Protein AF-A0A6H1N8R2-F1 (afdb_monomer_lite)

pLDDT: mean 80.17, std 13.64, range [44.88, 93.5]

Secondary structure (DSSP, 8-state):
--HHHHHHHHHHHHHHHHHHHHHHHHHHHHHHHHHHHHHHHH--HHHHHHHHHHHHHHHHHHHHHHHHHHHHHHHHHHH-HHHHHHHHHHHHHHHHHHHHHHHTTS-TT----

Structure (mmCIF, N/CA/C/O backbone):
data_AF-A0A6H1N8R2-F1
#
_entry.id   AF-A0A6H1N8R2-F1
#
loop_
_atom_site.group_PDB
_atom_site.id
_atom_site.type_symbol
_atom_site.label_atom_id
_atom_site.label_alt_id
_atom_site.label_comp_id
_atom_site.label_asym_id
_atom_site.label_entity_id
_atom_site.label_seq_id
_atom_site.pdbx_PDB_ins_code
_atom_site.Cartn_x
_atom_site.Cartn_y
_atom_site.Cartn_z
_atom_site.occupancy
_atom_site.B_iso_or_equiv
_atom_site.auth_seq_id
_atom_site.auth_comp_id
_atom_site.auth_asym_id
_atom_site.auth_atom_id
_atom_site.pdbx_PDB_model_num
ATOM 1 N N . MET A 1 1 ? 27.708 -12.591 -14.867 1.00 59.44 1 MET A N 1
ATOM 2 C CA . MET A 1 1 ? 26.277 -12.226 -14.795 1.00 59.44 1 MET A CA 1
ATOM 3 C C . MET A 1 1 ? 25.973 -11.312 -15.962 1.00 59.44 1 MET A C 1
ATOM 5 O O . MET A 1 1 ? 26.679 -10.322 -16.121 1.00 59.44 1 MET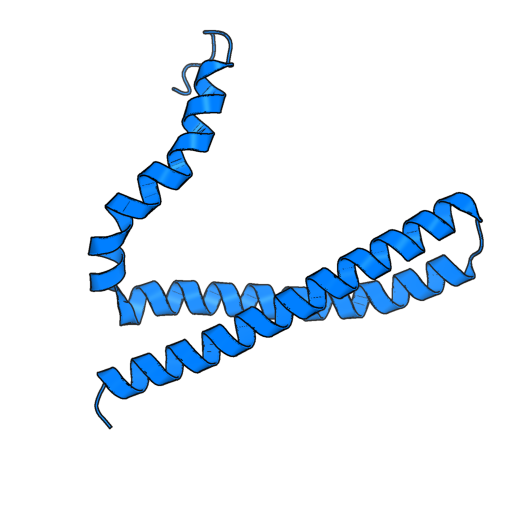 A O 1
ATOM 9 N N . SER A 1 2 ? 25.010 -11.665 -16.811 1.00 81.25 2 SER A N 1
ATOM 10 C CA . SER A 1 2 ? 24.611 -10.803 -17.928 1.00 81.25 2 SER A CA 1
ATOM 11 C C . SER A 1 2 ? 23.682 -9.679 -17.437 1.00 81.25 2 SER A C 1
ATOM 13 O O . SER A 1 2 ? 23.046 -9.812 -16.390 1.00 81.25 2 SER A O 1
ATOM 15 N N . LEU A 1 3 ? 23.566 -8.577 -18.191 1.00 81.50 3 LEU A N 1
ATOM 16 C CA . LEU A 1 3 ? 22.622 -7.483 -17.880 1.00 81.50 3 LEU A CA 1
ATOM 17 C C . LEU A 1 3 ? 21.169 -7.975 -17.754 1.00 81.50 3 LEU A C 1
ATOM 19 O O . LEU A 1 3 ? 20.372 -7.413 -17.007 1.00 81.50 3 LEU A O 1
ATOM 23 N N . LEU A 1 4 ? 20.845 -9.054 -18.466 1.00 84.75 4 LEU A N 1
ATOM 24 C CA . LEU A 1 4 ? 19.528 -9.678 -18.486 1.00 84.75 4 LEU A CA 1
ATOM 25 C C . LEU A 1 4 ? 19.241 -10.461 -17.192 1.00 84.75 4 LEU A C 1
ATOM 27 O O . LEU A 1 4 ? 18.107 -10.491 -16.719 1.00 84.75 4 LEU A O 1
A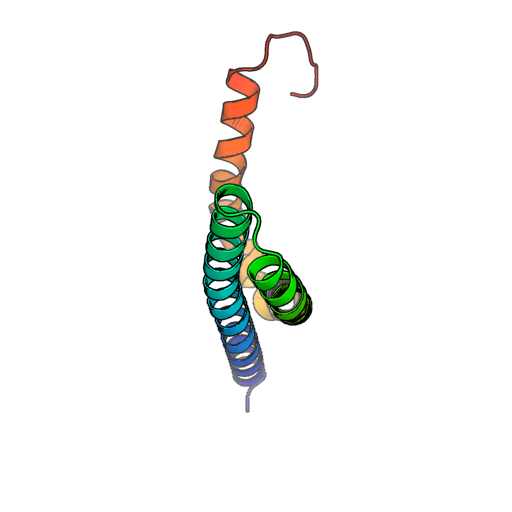TOM 31 N N . ASP A 1 5 ? 20.267 -11.052 -16.577 1.00 86.56 5 ASP A N 1
ATOM 32 C CA . ASP A 1 5 ? 20.124 -11.731 -15.285 1.00 86.56 5 ASP A CA 1
ATOM 33 C C . ASP A 1 5 ? 19.941 -10.719 -14.150 1.00 86.56 5 ASP A C 1
ATOM 35 O O . ASP A 1 5 ? 19.123 -10.925 -13.252 1.00 86.56 5 ASP A O 1
ATOM 39 N N . LEU A 1 6 ? 20.660 -9.593 -14.212 1.00 86.38 6 LEU A N 1
ATOM 40 C CA . LEU A 1 6 ? 20.571 -8.538 -13.203 1.00 86.38 6 LEU A CA 1
ATOM 41 C C . LEU A 1 6 ? 19.191 -7.863 -13.206 1.00 86.38 6 LEU A C 1
ATOM 43 O O . LEU A 1 6 ? 18.599 -7.669 -12.143 1.00 86.38 6 LEU A O 1
ATOM 47 N N . SER A 1 7 ? 18.641 -7.568 -14.389 1.00 86.12 7 SER A N 1
ATOM 48 C CA . SER A 1 7 ? 17.310 -6.961 -14.518 1.00 86.12 7 SER A CA 1
ATOM 49 C C . SER A 1 7 ? 16.187 -7.884 -14.025 1.00 86.12 7 SER A C 1
ATOM 51 O O . SER A 1 7 ? 15.214 -7.408 -13.432 1.00 86.12 7 SER A O 1
ATOM 53 N N . ARG A 1 8 ? 16.333 -9.206 -14.195 1.00 86.81 8 ARG A N 1
ATOM 54 C CA . ARG A 1 8 ? 15.407 -10.217 -13.655 1.00 86.81 8 ARG A CA 1
ATOM 55 C C . ARG A 1 8 ? 15.445 -10.291 -12.134 1.00 86.81 8 ARG A C 1
ATOM 57 O O . ARG A 1 8 ? 14.388 -10.272 -11.506 1.00 86.81 8 ARG A O 1
ATOM 64 N N . TRP A 1 9 ? 16.638 -10.340 -11.546 1.00 89.19 9 TRP A N 1
ATOM 65 C CA . TRP A 1 9 ? 16.799 -10.363 -10.090 1.00 89.19 9 TRP A CA 1
ATOM 66 C C . TRP A 1 9 ? 16.279 -9.086 -9.432 1.00 89.19 9 TRP A C 1
ATOM 68 O O . TRP A 1 9 ? 15.542 -9.157 -8.448 1.00 89.19 9 TRP A O 1
ATOM 78 N N . GLN A 1 10 ? 16.589 -7.926 -10.012 1.00 88.62 10 GLN A N 1
ATOM 79 C CA . GLN A 1 10 ? 16.086 -6.638 -9.540 1.00 88.62 10 GLN A CA 1
ATOM 80 C C . GLN A 1 10 ? 14.548 -6.591 -9.544 1.00 88.62 10 GLN A C 1
ATOM 82 O O . GLN A 1 10 ? 13.932 -6.175 -8.557 1.00 88.62 10 GLN A O 1
ATOM 87 N N . PHE A 1 11 ? 13.926 -7.061 -10.630 1.00 86.69 11 PHE A N 1
ATOM 88 C CA . PHE A 1 11 ? 12.471 -7.118 -10.746 1.00 86.69 11 PHE A CA 1
ATOM 89 C C . PHE A 1 11 ? 11.854 -8.084 -9.725 1.00 86.69 11 PHE A C 1
ATOM 91 O O . PHE A 1 11 ? 10.902 -7.720 -9.033 1.00 86.69 11 PHE A O 1
ATOM 98 N N . ALA A 1 12 ? 12.424 -9.284 -9.576 1.00 88.31 12 ALA A N 1
ATOM 99 C CA . ALA A 1 12 ? 11.924 -10.306 -8.659 1.00 88.31 12 ALA A CA 1
ATOM 100 C C . ALA A 1 12 ? 11.918 -9.826 -7.200 1.00 88.31 12 ALA A C 1
ATOM 102 O O . ALA A 1 12 ? 10.905 -9.954 -6.513 1.00 88.31 12 ALA A O 1
ATOM 103 N N . ILE A 1 13 ? 13.013 -9.214 -6.741 1.00 89.56 13 ILE A N 1
ATOM 104 C CA . ILE A 1 13 ? 13.119 -8.691 -5.372 1.00 89.56 13 ILE A CA 1
ATOM 105 C C . ILE A 1 13 ? 12.066 -7.603 -5.134 1.00 89.56 13 ILE A C 1
ATOM 107 O O . ILE A 1 13 ? 11.334 -7.645 -4.145 1.00 89.56 13 ILE A O 1
ATOM 111 N N . THR A 1 14 ? 11.941 -6.658 -6.067 1.00 90.75 14 THR A N 1
ATOM 112 C CA . THR A 1 14 ? 11.014 -5.528 -5.925 1.00 90.75 14 THR A CA 1
ATOM 113 C C . THR A 1 14 ? 9.555 -5.996 -5.897 1.00 90.75 14 THR A C 1
ATOM 115 O O . THR A 1 14 ? 8.781 -5.547 -5.051 1.00 90.75 14 THR A O 1
ATOM 118 N N . VAL A 1 15 ? 9.183 -6.944 -6.766 1.00 91.44 15 VAL A N 1
ATOM 119 C CA . VAL A 1 15 ? 7.837 -7.539 -6.799 1.00 91.44 15 VAL A CA 1
ATOM 120 C C . VAL A 1 15 ? 7.523 -8.307 -5.515 1.00 91.44 15 VAL A C 1
ATOM 122 O O . VAL A 1 15 ? 6.431 -8.136 -4.974 1.00 91.44 15 VAL A O 1
ATOM 125 N N . MET A 1 16 ? 8.456 -9.106 -4.985 1.00 91.00 16 MET A N 1
ATOM 126 C CA . MET A 1 16 ? 8.226 -9.852 -3.739 1.00 91.00 16 MET A CA 1
ATOM 127 C C . MET A 1 16 ? 7.959 -8.922 -2.550 1.00 91.00 16 MET A C 1
ATOM 129 O O . MET A 1 16 ? 6.998 -9.133 -1.801 1.00 91.00 16 MET A O 1
ATOM 133 N N . PHE A 1 17 ? 8.753 -7.856 -2.405 1.00 89.25 17 PHE A N 1
ATOM 134 C CA . PHE A 1 17 ? 8.504 -6.844 -1.377 1.00 89.25 17 PHE A CA 1
ATOM 135 C C . PHE A 1 17 ? 7.161 -6.140 -1.602 1.00 89.25 17 PHE A C 1
ATOM 137 O O . PHE A 1 17 ? 6.355 -6.046 -0.675 1.00 89.25 17 PHE A O 1
ATOM 144 N N . HIS A 1 18 ? 6.874 -5.704 -2.831 1.00 91.50 18 HIS A N 1
ATOM 145 C CA . HIS A 1 18 ? 5.632 -4.999 -3.131 1.00 91.50 18 HIS A CA 1
ATOM 146 C C . HIS A 1 18 ? 4.382 -5.862 -2.984 1.00 91.50 18 HIS A C 1
ATOM 148 O O . HIS A 1 18 ? 3.340 -5.293 -2.722 1.00 91.50 18 HIS A O 1
ATOM 154 N N . MET A 1 19 ? 4.431 -7.189 -3.125 1.00 91.56 19 MET A N 1
ATOM 155 C CA . MET A 1 19 ? 3.232 -8.021 -2.946 1.00 91.56 19 MET A CA 1
ATOM 156 C C . MET A 1 19 ? 2.968 -8.369 -1.475 1.00 91.56 19 MET A C 1
ATOM 158 O O . MET A 1 19 ? 1.817 -8.499 -1.055 1.00 91.56 19 MET A O 1
ATOM 162 N N . THR A 1 20 ? 4.026 -8.446 -0.665 1.00 91.62 20 THR A N 1
ATOM 163 C CA . THR A 1 20 ? 3.935 -8.796 0.760 1.00 91.62 20 THR A CA 1
ATOM 164 C C . THR A 1 20 ? 3.316 -7.666 1.596 1.00 91.62 20 THR A C 1
ATOM 166 O O . THR A 1 20 ? 2.409 -7.909 2.394 1.00 91.62 20 THR A O 1
ATOM 169 N N . PHE A 1 21 ? 3.747 -6.412 1.402 1.00 89.06 21 PHE A N 1
ATOM 170 C CA . PHE A 1 21 ? 3.251 -5.278 2.202 1.00 89.06 21 PHE A CA 1
ATOM 171 C C . PHE A 1 21 ? 1.745 -4.974 2.004 1.00 89.06 21 PHE A C 1
ATOM 173 O O . PHE A 1 21 ? 1.035 -4.782 2.997 1.00 89.06 21 PHE A O 1
ATOM 180 N N . PRO A 1 22 ? 1.191 -4.966 0.777 1.00 92.12 22 PRO A N 1
ATOM 181 C CA . PRO A 1 22 ? -0.239 -4.815 0.532 1.00 92.12 22 PRO A CA 1
ATOM 182 C C . PRO A 1 22 ? -1.066 -5.974 1.083 1.00 92.12 22 PRO A C 1
ATOM 184 O O . PRO A 1 22 ? -2.115 -5.724 1.666 1.00 92.12 22 PRO A O 1
ATOM 187 N N . ALA A 1 23 ? -0.592 -7.221 0.985 1.00 92.81 23 ALA A N 1
ATOM 188 C CA . ALA A 1 23 ? -1.308 -8.366 1.554 1.00 92.81 23 ALA A CA 1
ATOM 189 C C . ALA A 1 23 ? -1.516 -8.204 3.073 1.00 92.81 23 ALA A C 1
ATOM 191 O O . ALA A 1 23 ? -2.623 -8.391 3.583 1.00 92.81 23 ALA A O 1
ATOM 192 N N . ILE A 1 24 ? -0.474 -7.764 3.786 1.00 91.94 24 ILE A N 1
ATOM 193 C CA . ILE A 1 24 ? -0.535 -7.513 5.232 1.00 91.94 24 ILE A CA 1
ATOM 194 C C . ILE A 1 24 ? -1.428 -6.305 5.552 1.00 91.94 24 ILE A C 1
ATOM 196 O O . ILE A 1 24 ? -2.254 -6.365 6.465 1.00 91.94 24 ILE A O 1
ATOM 200 N N . THR A 1 25 ? -1.298 -5.204 4.807 1.00 92.81 25 THR A N 1
ATOM 201 C CA . THR A 1 25 ? -2.084 -3.986 5.077 1.00 92.81 25 THR A CA 1
ATOM 202 C C . THR A 1 25 ? -3.570 -4.173 4.767 1.00 92.81 25 THR A C 1
ATOM 204 O O . THR A 1 25 ? -4.395 -3.673 5.528 1.00 92.81 25 THR A O 1
ATOM 207 N N . VAL A 1 26 ? -3.945 -4.949 3.745 1.00 93.50 26 VAL A N 1
ATOM 208 C CA . VAL A 1 26 ? -5.352 -5.299 3.469 1.00 93.50 26 VAL A CA 1
ATOM 209 C C . VAL A 1 26 ? -5.953 -6.111 4.620 1.00 93.50 26 VAL A C 1
ATOM 211 O O . VAL A 1 26 ? -7.037 -5.772 5.098 1.00 93.50 26 VAL A O 1
ATOM 214 N N . GLY A 1 27 ? -5.236 -7.119 5.130 1.00 92.44 27 GLY A N 1
ATOM 215 C CA . GLY A 1 27 ? -5.687 -7.891 6.294 1.00 92.44 27 GLY A CA 1
ATOM 216 C C . GLY A 1 27 ? -5.876 -7.017 7.538 1.00 92.44 27 GLY A C 1
ATOM 217 O O . GLY A 1 27 ? -6.909 -7.083 8.209 1.00 92.44 27 GLY A O 1
ATOM 218 N N . LEU A 1 28 ? -4.918 -6.124 7.803 1.00 91.00 28 LEU A N 1
ATOM 219 C CA . LEU A 1 28 ? -4.998 -5.195 8.927 1.00 91.00 28 LEU A CA 1
ATOM 220 C C . LEU A 1 28 ? -6.132 -4.167 8.743 1.00 91.00 28 LEU A C 1
ATOM 222 O O . LEU A 1 28 ? -6.819 -3.838 9.705 1.00 91.00 28 LEU A O 1
ATOM 226 N N . SER A 1 29 ? -6.391 -3.706 7.516 1.00 92.06 29 SER A N 1
ATOM 227 C CA . SER A 1 29 ? -7.481 -2.771 7.199 1.00 92.06 29 SER A CA 1
ATOM 228 C C . SER A 1 29 ? -8.854 -3.338 7.571 1.00 92.06 29 SER A C 1
ATOM 230 O O . SER A 1 29 ? -9.649 -2.655 8.224 1.00 92.06 29 SER A O 1
ATOM 232 N N . ILE A 1 30 ? -9.106 -4.606 7.233 1.00 93.06 30 ILE A N 1
ATOM 233 C CA . ILE A 1 30 ? -10.353 -5.295 7.586 1.00 93.06 30 ILE A CA 1
ATOM 234 C C . ILE A 1 30 ? -10.480 -5.404 9.112 1.00 93.06 30 ILE A C 1
ATOM 236 O O . ILE A 1 30 ? -11.532 -5.079 9.665 1.00 93.06 30 ILE A O 1
ATOM 240 N N . PHE A 1 31 ? -9.400 -5.768 9.811 1.00 90.25 31 PHE A N 1
ATOM 241 C CA . PHE A 1 31 ? -9.383 -5.817 11.276 1.00 90.25 31 PHE A CA 1
ATOM 242 C C . PHE A 1 31 ? -9.717 -4.456 11.914 1.00 90.25 31 PHE A C 1
ATOM 244 O O . PHE A 1 31 ? -10.577 -4.378 12.795 1.00 90.25 31 PHE A O 1
ATOM 251 N N . LEU A 1 32 ? -9.107 -3.363 11.440 1.00 90.19 32 LEU A N 1
ATOM 252 C CA . LEU A 1 32 ? -9.415 -2.013 11.926 1.00 90.19 32 LEU A CA 1
ATOM 253 C C . LEU A 1 32 ? -10.872 -1.618 11.662 1.00 90.19 32 LEU A C 1
ATOM 255 O O . LEU A 1 32 ? -11.486 -0.980 12.520 1.00 90.19 32 LEU A O 1
ATOM 259 N N . SER A 1 33 ? -11.417 -1.988 10.500 1.00 90.88 33 SER A N 1
ATOM 260 C CA . SER A 1 33 ? -12.812 -1.719 10.141 1.00 90.88 33 SER A CA 1
ATOM 261 C C . SER A 1 33 ? -13.780 -2.396 11.118 1.00 90.88 33 SER A C 1
ATOM 263 O O . SER A 1 33 ? -14.699 -1.749 11.622 1.00 90.88 33 SER A O 1
ATOM 265 N N . VAL A 1 34 ? -13.520 -3.657 11.483 1.00 90.25 34 VAL A N 1
ATOM 266 C CA . VAL A 1 34 ? -14.333 -4.403 12.458 1.00 90.25 34 VAL A CA 1
ATOM 267 C C . VAL A 1 34 ? -14.252 -3.782 13.856 1.00 90.25 34 VAL A C 1
ATOM 269 O O . VAL A 1 34 ? -15.287 -3.573 14.490 1.00 90.25 34 VAL A O 1
ATOM 272 N N . VAL A 1 35 ? -13.052 -3.434 14.335 1.00 88.25 35 VAL A N 1
ATOM 273 C CA . VAL A 1 35 ? -12.870 -2.810 15.662 1.00 88.25 35 VAL A CA 1
ATOM 274 C C . VAL A 1 35 ? -13.573 -1.453 15.739 1.00 88.25 35 VAL A C 1
ATOM 276 O O . VAL A 1 35 ? -14.216 -1.142 16.744 1.00 88.25 35 VAL A O 1
ATOM 279 N N . TYR A 1 36 ? -13.496 -0.655 14.673 1.00 87.62 36 TYR A N 1
ATOM 280 C CA . TYR A 1 36 ? -14.185 0.631 14.604 1.00 87.62 36 TYR A CA 1
ATOM 281 C C . TYR A 1 36 ? -15.712 0.469 14.503 1.00 87.62 36 TYR A C 1
ATOM 283 O O . TYR A 1 36 ? -16.455 1.188 15.172 1.00 87.62 36 TYR A O 1
ATOM 291 N N . GLY A 1 37 ? -16.194 -0.521 13.745 1.00 87.81 37 GLY A N 1
ATOM 292 C CA . GLY A 1 37 ? -17.616 -0.868 13.687 1.00 87.81 37 GLY A CA 1
ATOM 293 C C . GLY A 1 37 ? -18.172 -1.328 15.040 1.00 87.81 37 GLY A C 1
ATOM 294 O O . GLY A 1 37 ? -19.277 -0.940 15.425 1.00 87.81 37 GLY A O 1
ATOM 295 N N . LEU A 1 38 ? -17.389 -2.091 15.810 1.00 84.50 38 LEU A N 1
ATOM 296 C CA . LEU A 1 38 ? -17.770 -2.514 17.159 1.00 84.50 38 LEU A CA 1
ATOM 297 C C . LEU A 1 38 ? -17.762 -1.345 18.154 1.00 84.50 38 LEU A C 1
ATOM 299 O O . LEU A 1 38 ? -18.657 -1.266 19.000 1.00 84.50 38 LEU A O 1
ATOM 303 N N . TYR A 1 39 ? -16.812 -0.410 18.024 1.00 85.62 39 TYR A N 1
ATOM 304 C CA . TYR A 1 39 ? -16.812 0.839 18.792 1.00 85.62 39 TYR A CA 1
ATOM 305 C C . TYR A 1 39 ? -18.097 1.638 18.565 1.00 85.62 39 TYR A C 1
ATOM 307 O O . TYR A 1 39 ? -18.710 2.076 19.537 1.00 85.62 39 TYR A O 1
ATOM 315 N N . TRP A 1 40 ? -18.545 1.763 17.313 1.00 80.25 40 TRP A N 1
ATOM 316 C CA . TRP A 1 40 ? -19.775 2.490 16.989 1.00 80.25 40 TRP A CA 1
ATOM 317 C C . TRP A 1 40 ? -21.019 1.874 17.647 1.00 80.25 40 TRP A C 1
ATOM 319 O O . TRP A 1 40 ? -21.923 2.601 18.047 1.00 80.25 40 TRP A O 1
ATOM 329 N N . ARG A 1 41 ? -21.044 0.546 17.834 1.00 83.00 41 ARG A N 1
ATOM 330 C CA . ARG A 1 41 ? -22.154 -0.141 18.518 1.00 83.00 41 ARG A CA 1
ATOM 331 C C . ARG A 1 41 ? -22.068 -0.152 20.044 1.00 83.00 41 ARG A C 1
ATOM 333 O O . ARG A 1 41 ? -23.106 -0.177 20.691 1.00 83.00 41 ARG A O 1
ATOM 340 N N . THR A 1 42 ? -20.870 -0.188 20.630 1.00 82.38 42 THR A N 1
ATOM 341 C CA . THR A 1 42 ? -20.697 -0.363 22.090 1.00 82.38 42 THR A CA 1
ATOM 342 C C . THR A 1 42 ? -20.283 0.901 22.840 1.00 82.38 42 THR A C 1
ATOM 344 O O . THR A 1 42 ? -20.374 0.922 24.064 1.00 82.38 42 THR A O 1
ATOM 347 N N . GLY A 1 43 ? -19.779 1.933 22.157 1.00 79.31 43 GLY A N 1
ATOM 348 C CA . GLY A 1 43 ? -19.349 3.196 22.771 1.00 79.31 43 GLY A CA 1
ATOM 349 C C . GLY A 1 43 ? -18.135 3.095 23.709 1.00 79.31 43 GLY A C 1
ATOM 350 O O . GLY A 1 43 ? -17.763 4.077 24.348 1.00 79.31 43 GLY A O 1
ATOM 351 N N . ARG A 1 44 ? -17.482 1.929 23.818 1.00 83.88 44 ARG A N 1
ATOM 352 C CA . ARG A 1 44 ? -16.380 1.712 24.773 1.00 83.88 44 ARG A CA 1
ATOM 353 C C . ARG A 1 44 ? -15.068 2.329 24.287 1.00 83.88 44 ARG A C 1
ATOM 355 O O . ARG A 1 44 ? -14.536 1.935 23.252 1.00 83.88 44 ARG A O 1
ATOM 362 N N . ALA A 1 45 ? -14.474 3.213 25.092 1.00 83.31 45 ALA A N 1
ATOM 363 C CA . ALA A 1 45 ? -13.219 3.908 24.773 1.00 83.31 45 ALA A CA 1
ATOM 364 C C . ALA A 1 45 ? -12.018 2.976 24.492 1.00 83.31 45 ALA A C 1
ATOM 366 O O . ALA A 1 45 ? -11.095 3.363 23.777 1.00 83.31 45 ALA A O 1
ATOM 367 N N . VAL A 1 46 ? -12.048 1.737 24.997 1.00 83.56 46 VAL A N 1
ATOM 368 C CA . VAL A 1 46 ? -11.001 0.721 24.783 1.00 83.56 46 VAL A CA 1
ATOM 369 C C . VAL A 1 46 ? -10.808 0.406 23.293 1.00 83.56 46 VAL A C 1
ATOM 371 O O . VAL A 1 46 ? -9.675 0.358 22.812 1.00 83.56 46 VAL A O 1
ATOM 374 N N . TYR A 1 47 ? -11.896 0.275 22.526 1.00 82.31 47 TYR A N 1
ATOM 375 C CA . TYR A 1 47 ? -11.815 -0.007 21.086 1.00 82.31 47 TYR A CA 1
ATOM 376 C C . TYR A 1 47 ? -11.224 1.170 20.298 1.00 82.31 47 TYR A C 1
ATOM 378 O O . TYR A 1 47 ? -10.491 0.967 19.329 1.00 82.31 47 TYR A O 1
ATOM 386 N N . LEU A 1 48 ? -11.470 2.405 20.746 1.00 83.19 48 LEU A N 1
ATOM 387 C CA . LEU A 1 48 ? -10.920 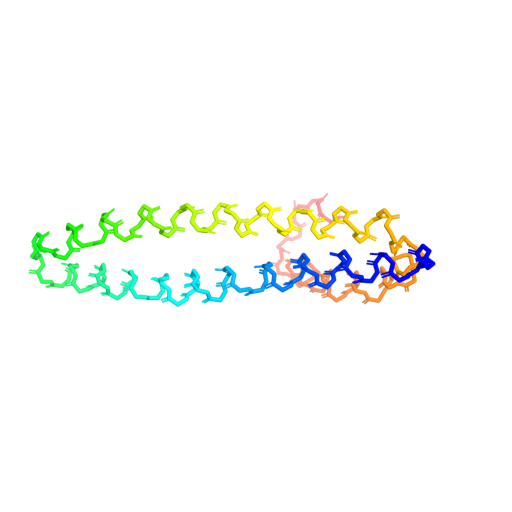3.608 20.123 1.00 83.19 48 LEU A CA 1
ATOM 388 C C . LEU A 1 48 ? -9.407 3.733 20.356 1.00 83.19 48 LEU A C 1
ATOM 390 O O . LEU A 1 48 ? -8.676 4.143 19.452 1.00 83.19 48 LEU A O 1
ATOM 394 N N . GLN A 1 49 ? -8.926 3.372 21.548 1.00 86.81 49 GLN A N 1
ATOM 395 C CA . GLN A 1 49 ? -7.492 3.357 21.854 1.00 86.81 49 GLN A CA 1
ATOM 396 C C . GLN A 1 49 ? -6.759 2.301 21.020 1.00 86.81 49 GLN A C 1
ATOM 398 O O . GLN A 1 49 ? -5.747 2.616 20.389 1.00 86.81 49 GLN A O 1
ATOM 403 N N . MET A 1 50 ? -7.328 1.094 20.930 1.00 86.44 50 MET A N 1
ATOM 404 C CA . MET A 1 50 ? -6.812 0.014 20.086 1.00 86.44 50 MET A CA 1
ATOM 405 C C . MET A 1 50 ? -6.735 0.459 18.616 1.00 86.44 50 MET A C 1
ATOM 407 O O . MET A 1 50 ? -5.676 0.393 17.994 1.00 86.44 50 MET A O 1
ATOM 411 N N . PHE A 1 51 ? -7.818 1.023 18.075 1.00 89.25 51 PHE A N 1
ATOM 412 C CA . PHE A 1 51 ? -7.848 1.533 16.702 1.00 89.25 51 PHE A CA 1
ATOM 413 C C . PHE A 1 51 ? -6.784 2.614 16.441 1.00 89.25 51 PHE A C 1
ATOM 415 O O . PHE A 1 51 ? -6.091 2.572 15.423 1.00 89.25 51 PHE A O 1
ATOM 422 N N . ARG A 1 52 ? -6.609 3.579 17.356 1.00 86.44 52 ARG A N 1
ATOM 423 C CA . ARG A 1 52 ? -5.610 4.656 17.210 1.00 86.44 52 ARG A CA 1
ATOM 424 C C . ARG A 1 52 ? -4.175 4.128 17.171 1.00 86.44 52 ARG A C 1
ATOM 426 O O . ARG A 1 52 ? -3.366 4.689 16.432 1.00 86.44 52 ARG A O 1
ATOM 433 N N . PHE A 1 53 ? -3.876 3.080 17.937 1.00 88.75 53 PHE A N 1
ATOM 434 C CA . PHE A 1 53 ? -2.572 2.420 17.935 1.00 88.75 53 PHE A CA 1
ATOM 435 C C . PHE A 1 53 ? -2.316 1.705 16.602 1.00 88.75 53 PHE A C 1
ATOM 437 O O . PHE A 1 53 ? -1.370 2.045 15.887 1.00 88.75 53 PHE A O 1
ATOM 444 N N . TRP A 1 54 ? -3.213 0.797 16.207 1.00 89.12 54 TRP A N 1
ATOM 445 C CA . TRP A 1 54 ? -3.035 -0.006 14.993 1.00 89.12 54 TRP A CA 1
ATOM 446 C C . TRP A 1 54 ? -3.079 0.821 13.704 1.00 89.12 54 TRP A C 1
ATOM 448 O O . TRP A 1 54 ? -2.366 0.511 12.749 1.00 89.12 54 TRP A O 1
ATOM 458 N N . ARG A 1 55 ? -3.841 1.923 13.676 1.00 91.50 55 ARG A N 1
ATOM 459 C CA . ARG A 1 55 ? -3.911 2.816 12.508 1.00 91.50 55 ARG A CA 1
ATOM 460 C C . ARG A 1 55 ? -2.565 3.454 12.170 1.00 91.50 55 ARG A C 1
ATOM 462 O O . ARG A 1 55 ? -2.289 3.669 10.994 1.00 91.50 55 ARG A O 1
ATOM 469 N N . ARG A 1 56 ? -1.723 3.759 13.165 1.00 89.50 56 ARG A N 1
ATOM 470 C CA . ARG A 1 56 ? -0.385 4.325 12.909 1.00 89.50 56 ARG A CA 1
ATOM 471 C C . ARG A 1 56 ? 0.519 3.312 12.209 1.00 89.50 56 ARG A C 1
ATOM 473 O O . ARG A 1 56 ? 1.155 3.658 11.220 1.00 89.50 56 ARG A O 1
ATOM 480 N N . ILE A 1 57 ? 0.516 2.064 12.677 1.00 89.94 57 ILE A N 1
ATOM 481 C CA . ILE A 1 57 ? 1.296 0.967 12.081 1.00 89.94 57 ILE A CA 1
ATOM 482 C C . ILE A 1 57 ? 0.810 0.684 10.653 1.00 89.94 57 ILE A C 1
ATOM 484 O O . ILE A 1 57 ? 1.620 0.567 9.735 1.00 89.94 57 ILE A O 1
ATOM 488 N N . PHE A 1 58 ? -0.511 0.665 10.449 1.00 91.69 58 PHE A N 1
ATOM 489 C CA . PHE A 1 58 ? -1.119 0.540 9.124 1.00 91.69 58 PHE A CA 1
ATOM 490 C C . PHE A 1 58 ? -0.667 1.657 8.169 1.00 91.69 58 PHE A C 1
ATOM 492 O O . PHE A 1 58 ? -0.271 1.368 7.044 1.00 91.69 58 PHE A O 1
ATOM 499 N N . ALA A 1 59 ? -0.676 2.917 8.618 1.00 91.25 59 ALA A N 1
ATOM 500 C CA . ALA A 1 59 ? -0.295 4.055 7.782 1.00 91.25 59 ALA A CA 1
ATOM 501 C C . ALA A 1 59 ? 1.174 3.991 7.329 1.00 91.25 59 ALA A C 1
ATOM 503 O O . ALA A 1 59 ? 1.464 4.244 6.160 1.00 91.25 59 ALA A O 1
ATOM 504 N N . VAL A 1 60 ? 2.092 3.606 8.223 1.00 92.06 60 VAL A N 1
ATOM 505 C CA . VAL A 1 60 ? 3.519 3.455 7.885 1.00 92.06 60 VAL A CA 1
ATOM 506 C C . VAL A 1 60 ? 3.733 2.297 6.908 1.00 92.06 60 VAL A C 1
ATOM 508 O O . VAL A 1 60 ? 4.398 2.472 5.888 1.00 92.06 60 VAL A O 1
ATOM 511 N N . GLY A 1 61 ? 3.130 1.131 7.168 1.00 90.44 61 GLY A N 1
ATOM 512 C CA . GLY A 1 61 ? 3.234 -0.024 6.269 1.00 90.44 61 GLY A CA 1
ATOM 513 C C . GLY A 1 61 ? 2.645 0.248 4.882 1.00 90.44 61 GLY A C 1
ATOM 514 O O . GLY A 1 61 ? 3.222 -0.153 3.870 1.00 90.44 61 GLY A O 1
ATOM 515 N N . PHE A 1 62 ? 1.536 0.988 4.820 1.00 91.25 62 PHE A N 1
ATOM 516 C CA . PHE A 1 62 ? 0.917 1.395 3.561 1.00 91.25 62 PHE A CA 1
ATOM 517 C C . PHE A 1 62 ? 1.810 2.354 2.766 1.00 91.25 62 PHE A C 1
ATOM 519 O O . PHE A 1 62 ? 1.992 2.158 1.566 1.00 91.25 62 PHE A O 1
ATOM 526 N N . ALA A 1 63 ? 2.428 3.340 3.427 1.00 92.19 63 ALA A N 1
ATOM 527 C CA . ALA A 1 63 ? 3.349 4.269 2.774 1.00 92.19 63 ALA A CA 1
ATOM 528 C C . ALA A 1 63 ? 4.529 3.536 2.110 1.00 92.19 63 ALA A C 1
ATOM 530 O O . ALA A 1 63 ? 4.840 3.797 0.949 1.00 92.19 63 ALA A O 1
ATOM 531 N N . ILE A 1 64 ? 5.129 2.563 2.803 1.00 92.31 64 ILE A N 1
ATOM 532 C CA . ILE A 1 64 ? 6.219 1.738 2.256 1.00 92.31 64 ILE A CA 1
ATOM 533 C C . ILE A 1 64 ? 5.737 0.928 1.042 1.00 92.31 64 ILE A C 1
ATOM 535 O O . ILE A 1 64 ? 6.420 0.881 0.017 1.00 92.31 64 ILE A O 1
ATOM 539 N N . GLY A 1 65 ? 4.539 0.338 1.121 1.00 91.62 65 GLY A N 1
ATOM 540 C CA . GLY A 1 65 ? 3.939 -0.407 0.011 1.00 9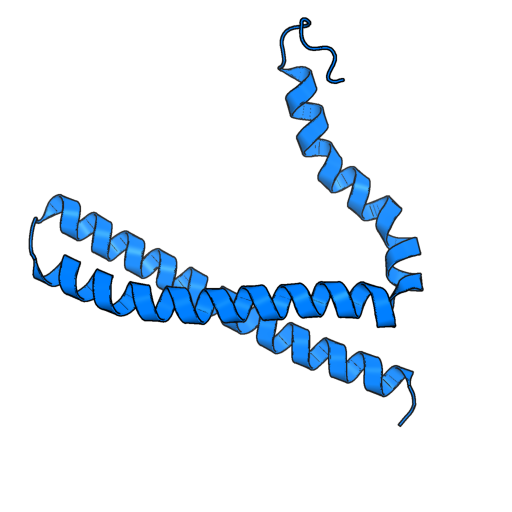1.62 65 GLY A CA 1
ATOM 541 C C . GLY A 1 65 ? 3.729 0.447 -1.245 1.00 91.62 65 GLY A C 1
ATOM 542 O O . GLY A 1 65 ? 4.067 0.009 -2.348 1.00 91.62 65 GLY A O 1
ATOM 543 N N . VAL A 1 66 ? 3.236 1.681 -1.086 1.00 92.19 66 VAL A N 1
ATOM 544 C CA . VAL A 1 66 ? 3.036 2.632 -2.196 1.00 92.19 66 VAL A CA 1
ATOM 545 C C . VAL A 1 66 ? 4.370 3.030 -2.831 1.00 92.19 66 VAL A C 1
ATOM 547 O O . VAL A 1 66 ? 4.486 3.013 -4.057 1.00 92.19 66 VAL A O 1
ATOM 550 N N . VAL A 1 67 ? 5.396 3.319 -2.021 1.00 92.94 67 VAL A N 1
ATOM 551 C CA . VAL A 1 67 ? 6.742 3.642 -2.526 1.00 92.94 67 VAL A CA 1
ATOM 552 C C . VAL A 1 67 ? 7.320 2.468 -3.324 1.00 92.94 67 VAL A C 1
ATOM 554 O O . VAL A 1 67 ? 7.815 2.669 -4.431 1.00 92.94 67 VAL A O 1
ATOM 557 N N . ALA A 1 68 ? 7.183 1.232 -2.835 1.00 91.75 68 ALA A N 1
ATOM 558 C CA . ALA A 1 68 ? 7.624 0.045 -3.571 1.00 91.75 68 ALA A CA 1
ATOM 559 C C . ALA A 1 68 ? 6.884 -0.137 -4.915 1.00 91.75 68 ALA A C 1
ATOM 561 O O . ALA A 1 68 ? 7.489 -0.554 -5.903 1.00 91.75 68 ALA A O 1
ATOM 562 N N . GLY A 1 69 ? 5.599 0.226 -4.991 1.00 90.12 69 GLY A N 1
ATOM 563 C CA . GLY A 1 69 ? 4.818 0.161 -6.234 1.00 90.12 69 GLY A CA 1
ATOM 564 C C . GLY A 1 69 ? 5.249 1.204 -7.263 1.00 90.12 69 GLY A C 1
ATOM 565 O O . GLY A 1 69 ? 5.360 0.906 -8.458 1.00 90.12 69 GLY A O 1
ATOM 566 N N . ALA A 1 70 ? 5.577 2.410 -6.793 1.00 90.88 70 ALA A N 1
ATOM 567 C CA . ALA A 1 70 ? 6.170 3.442 -7.637 1.00 90.88 70 ALA A CA 1
ATOM 568 C C . ALA A 1 70 ? 7.492 2.945 -8.247 1.00 90.88 70 ALA A C 1
ATOM 570 O O . ALA A 1 70 ? 7.694 3.057 -9.456 1.00 90.88 70 ALA A O 1
ATOM 571 N N . VAL A 1 71 ? 8.346 2.298 -7.445 1.00 91.25 71 VAL A N 1
ATOM 572 C CA . VAL A 1 71 ? 9.613 1.716 -7.916 1.00 91.25 71 VAL A CA 1
ATOM 573 C C . VAL A 1 71 ? 9.394 0.662 -9.012 1.00 91.25 71 VAL A C 1
ATOM 575 O O . VAL A 1 71 ? 10.119 0.681 -10.006 1.00 91.25 71 VAL A O 1
ATOM 578 N N . ILE A 1 72 ? 8.386 -0.215 -8.901 1.00 90.88 72 ILE A N 1
ATOM 579 C CA . ILE A 1 72 ? 8.082 -1.206 -9.958 1.00 90.88 72 ILE A CA 1
ATOM 580 C C . ILE A 1 72 ? 7.692 -0.520 -11.267 1.00 90.88 72 ILE A C 1
ATOM 582 O O . ILE A 1 72 ? 8.138 -0.939 -12.336 1.00 90.88 72 ILE A O 1
ATOM 586 N N . THR A 1 73 ? 6.905 0.553 -11.192 1.00 87.44 73 THR A N 1
ATOM 587 C CA . THR A 1 73 ? 6.500 1.320 -12.380 1.00 87.44 73 THR A CA 1
ATOM 588 C C . THR A 1 73 ? 7.719 1.900 -13.099 1.00 87.44 73 THR A C 1
ATOM 590 O O . THR A 1 73 ? 7.837 1.774 -14.319 1.00 87.44 73 THR A O 1
ATOM 593 N N . PHE A 1 74 ? 8.678 2.452 -12.349 1.00 87.69 74 PHE A N 1
ATOM 594 C CA . PHE A 1 74 ? 9.930 2.951 -12.922 1.00 87.69 74 PHE A CA 1
ATOM 595 C C . PHE A 1 74 ? 10.796 1.829 -13.515 1.00 87.69 74 PHE A C 1
ATOM 597 O O . PHE A 1 74 ? 11.325 1.980 -14.617 1.00 87.69 74 PHE A O 1
ATOM 604 N N . GLN A 1 75 ? 10.905 0.677 -12.845 1.00 86.19 75 GLN A N 1
ATOM 605 C CA . GLN A 1 75 ? 11.664 -0.472 -13.359 1.00 86.19 75 GLN A CA 1
ATOM 606 C C . GLN A 1 75 ? 11.057 -1.058 -14.640 1.00 86.19 75 GLN A C 1
ATOM 608 O O . GLN A 1 75 ? 11.793 -1.487 -15.531 1.00 86.19 75 GLN A O 1
ATOM 613 N N . MET A 1 76 ? 9.729 -1.047 -14.763 1.00 81.94 76 MET A N 1
ATOM 614 C CA . MET A 1 76 ? 9.036 -1.489 -15.973 1.00 81.94 76 MET A CA 1
ATOM 615 C C . MET A 1 76 ? 9.316 -0.559 -17.164 1.00 81.94 76 MET A C 1
ATOM 617 O O . MET A 1 76 ? 9.447 -1.037 -18.289 1.00 81.94 76 MET A O 1
ATOM 621 N N . GLY A 1 77 ? 9.481 0.745 -16.914 1.00 78.94 77 GLY A N 1
ATOM 622 C CA . GLY A 1 77 ? 9.846 1.728 -17.937 1.00 78.94 77 GLY A CA 1
ATOM 623 C C . GLY A 1 77 ? 11.310 1.653 -18.384 1.00 78.94 77 GLY A C 1
ATOM 624 O O . GLY A 1 77 ? 11.581 1.711 -19.581 1.00 78.94 77 GLY A O 1
ATOM 625 N N . LEU A 1 78 ? 12.249 1.496 -17.446 1.00 80.38 78 LEU A N 1
ATOM 626 C CA . LEU A 1 78 ? 13.691 1.567 -17.730 1.00 80.38 78 LEU A CA 1
ATOM 627 C C . LEU A 1 78 ? 14.289 0.236 -18.217 1.00 80.38 78 LEU A C 1
ATOM 629 O O . LEU A 1 78 ? 15.082 0.231 -19.154 1.00 80.38 78 LEU A O 1
ATOM 633 N N . ASN A 1 79 ? 13.894 -0.896 -17.622 1.00 80.62 79 ASN A N 1
ATOM 634 C CA . ASN A 1 79 ? 14.479 -2.209 -17.933 1.00 80.62 79 ASN A CA 1
ATOM 635 C C . ASN A 1 79 ? 13.640 -3.031 -18.927 1.00 80.62 79 ASN A C 1
ATOM 637 O O . ASN A 1 79 ? 14.170 -3.917 -19.595 1.00 80.62 79 ASN A O 1
ATOM 641 N N . TRP A 1 80 ? 12.335 -2.750 -19.041 1.00 80.88 80 TRP A N 1
ATOM 642 C CA . TRP A 1 80 ? 11.379 -3.548 -19.824 1.00 80.88 80 TRP A CA 1
ATOM 643 C C . TRP A 1 80 ? 10.594 -2.711 -20.852 1.00 80.88 80 TRP A C 1
ATOM 645 O O . TRP A 1 80 ? 9.481 -3.069 -21.238 1.00 80.88 80 TRP A O 1
ATOM 655 N N . GLY A 1 81 ? 11.177 -1.619 -21.362 1.00 73.38 81 GLY A N 1
ATOM 656 C CA . GLY A 1 81 ? 10.502 -0.701 -22.293 1.00 73.38 81 GLY A CA 1
ATOM 657 C C . GLY A 1 81 ? 9.947 -1.366 -23.565 1.00 73.38 81 GLY A C 1
ATOM 658 O O . GLY A 1 81 ? 8.822 -1.080 -23.972 1.00 73.38 81 GLY A O 1
ATOM 659 N N . VAL A 1 82 ? 10.671 -2.332 -24.154 1.00 75.31 82 VAL A N 1
ATOM 660 C CA . VAL A 1 82 ? 10.201 -3.098 -25.333 1.00 75.31 82 VAL A CA 1
ATOM 661 C C . VAL A 1 82 ? 8.994 -3.983 -24.995 1.00 75.31 82 VAL A C 1
ATOM 663 O O . VAL A 1 82 ? 8.096 -4.153 -25.820 1.00 75.31 82 VAL A O 1
ATOM 666 N N . TYR A 1 83 ? 8.940 -4.526 -23.777 1.00 74.38 83 TYR A N 1
ATOM 667 C CA . TYR A 1 83 ? 7.789 -5.286 -23.291 1.00 74.38 83 TYR A CA 1
ATOM 668 C C . TYR A 1 83 ? 6.575 -4.368 -23.083 1.00 74.38 83 TYR A C 1
ATOM 670 O O . TYR A 1 83 ? 5.475 -4.705 -23.524 1.00 74.38 83 TYR A O 1
ATOM 678 N N . GLY 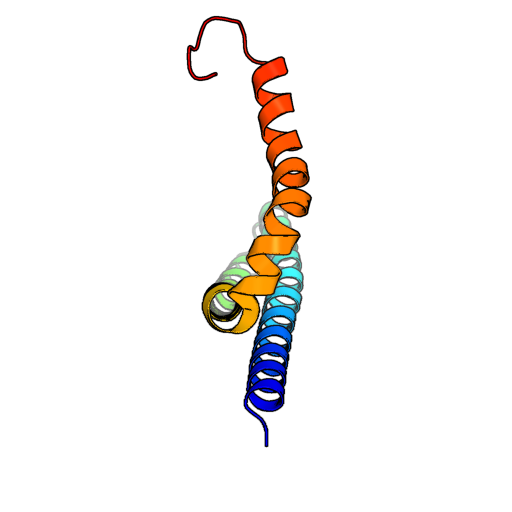A 1 84 ? 6.775 -3.177 -22.510 1.00 72.38 84 GLY A N 1
ATOM 679 C CA . GLY A 1 84 ? 5.726 -2.164 -22.347 1.00 72.38 84 GLY A CA 1
ATOM 680 C C . GLY A 1 84 ? 5.139 -1.679 -23.678 1.00 72.38 84 GLY A C 1
ATOM 681 O O . GLY A 1 84 ? 3.920 -1.632 -23.834 1.00 72.38 84 GLY A O 1
ATOM 682 N N . ALA A 1 85 ? 5.984 -1.409 -24.678 1.00 73.50 85 ALA A N 1
ATOM 683 C CA . ALA A 1 85 ? 5.538 -0.977 -26.007 1.00 73.50 85 ALA A CA 1
ATOM 684 C C . ALA A 1 85 ? 4.679 -2.039 -26.721 1.00 73.50 85 ALA A C 1
ATOM 686 O O . ALA A 1 85 ? 3.703 -1.703 -27.389 1.00 73.50 85 ALA A O 1
ATOM 687 N N . LYS A 1 86 ? 5.005 -3.327 -26.547 1.00 75.88 86 LYS A N 1
ATOM 688 C CA . LYS A 1 86 ? 4.249 -4.440 -27.146 1.00 75.88 86 LYS A CA 1
ATOM 689 C C . LYS A 1 86 ? 2.961 -4.787 -26.388 1.00 75.88 86 LYS A C 1
ATOM 691 O O . LYS A 1 86 ? 2.011 -5.257 -27.004 1.00 75.88 86 LYS A O 1
ATOM 696 N N . THR A 1 87 ? 2.906 -4.564 -25.074 1.00 74.31 87 THR A N 1
ATOM 697 C CA . THR A 1 87 ? 1.744 -4.916 -24.225 1.00 74.31 87 THR A CA 1
ATOM 698 C C . THR A 1 87 ? 0.762 -3.762 -23.997 1.00 74.31 87 THR A C 1
ATOM 700 O O . THR A 1 87 ? -0.420 -4.005 -23.733 1.00 74.31 87 THR A O 1
ATOM 703 N N . GLY A 1 88 ? 1.196 -2.510 -24.169 1.00 66.19 88 GLY A N 1
ATOM 704 C CA . GLY A 1 88 ? 0.363 -1.308 -24.046 1.00 66.19 88 GLY A CA 1
ATOM 705 C C . GLY A 1 88 ? -0.930 -1.322 -24.882 1.00 66.19 88 GLY A C 1
ATOM 706 O O . GLY A 1 88 ? -1.992 -1.019 -24.329 1.00 66.19 88 GLY A O 1
ATOM 707 N N . PRO A 1 89 ? -0.904 -1.736 -26.167 1.00 74.00 89 PRO A N 1
ATOM 708 C CA . PRO A 1 89 ? -2.105 -1.826 -27.003 1.00 74.00 89 PRO A CA 1
ATOM 709 C C . PRO A 1 89 ? -3.138 -2.862 -26.532 1.00 74.00 89 PRO A C 1
ATOM 711 O O . PRO A 1 89 ? -4.304 -2.752 -26.894 1.00 74.00 89 PRO A O 1
ATOM 714 N N . ILE A 1 90 ? -2.737 -3.850 -25.724 1.00 73.00 90 ILE A N 1
ATOM 715 C CA . ILE A 1 90 ? -3.615 -4.929 -25.233 1.00 73.00 90 ILE A CA 1
ATOM 716 C C . ILE A 1 90 ? -4.258 -4.534 -23.897 1.00 73.00 90 ILE A C 1
ATOM 718 O O . ILE A 1 90 ? -5.454 -4.738 -23.688 1.00 73.00 90 ILE A O 1
ATOM 722 N N . ILE A 1 91 ? -3.482 -3.928 -22.995 1.00 69.44 91 ILE A N 1
ATOM 723 C CA . ILE A 1 91 ? -3.944 -3.552 -21.649 1.00 69.44 91 ILE A CA 1
ATOM 724 C C . ILE A 1 91 ? -4.750 -2.239 -21.679 1.00 69.44 91 ILE A C 1
ATOM 726 O O . ILE A 1 91 ? -5.734 -2.089 -20.949 1.00 69.44 91 ILE A O 1
ATOM 730 N N . GLY A 1 92 ? -4.396 -1.300 -22.564 1.00 65.00 92 GLY A N 1
ATOM 731 C CA . GLY A 1 92 ? -5.056 0.006 -22.684 1.00 65.00 92 GLY A CA 1
ATOM 732 C C . GLY A 1 92 ? -6.573 -0.053 -22.955 1.00 65.00 92 GLY A C 1
ATOM 733 O O . GLY A 1 92 ? -7.335 0.622 -22.255 1.00 65.00 92 GLY A O 1
ATOM 734 N N . PRO A 1 93 ? -7.058 -0.861 -23.916 1.00 72.69 93 PRO A N 1
ATOM 735 C CA . PRO A 1 93 ? -8.489 -0.999 -24.201 1.00 72.69 93 PRO A CA 1
ATOM 736 C C . PRO A 1 93 ? -9.297 -1.624 -23.055 1.00 72.69 93 PRO A C 1
ATOM 738 O O . PRO A 1 93 ? -10.459 -1.264 -22.856 1.00 72.69 93 PRO A O 1
ATOM 741 N N . ILE A 1 94 ? -8.691 -2.521 -22.268 1.00 66.56 94 ILE A N 1
ATOM 742 C CA . ILE A 1 94 ? -9.345 -3.182 -21.124 1.00 66.56 94 ILE A CA 1
ATOM 743 C C . ILE A 1 94 ? -9.666 -2.155 -20.029 1.00 66.56 94 ILE A C 1
ATOM 745 O O . ILE A 1 94 ? -10.760 -2.170 -19.463 1.00 66.56 94 ILE A O 1
ATOM 749 N N . ILE A 1 95 ? -8.756 -1.207 -19.794 1.00 64.25 95 ILE A N 1
ATOM 750 C CA . ILE A 1 95 ? -8.936 -0.127 -18.815 1.00 64.25 95 ILE A CA 1
ATOM 751 C C . ILE A 1 95 ? -9.898 0.951 -19.350 1.00 64.25 95 ILE A C 1
ATOM 753 O O . ILE A 1 95 ? -10.795 1.394 -18.629 1.00 64.25 95 ILE A O 1
ATOM 757 N N . LYS A 1 96 ? 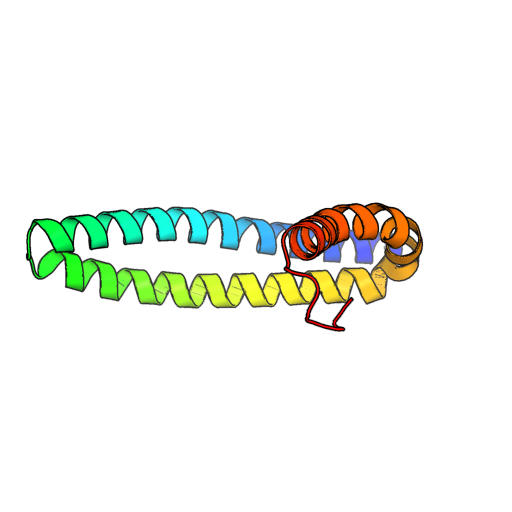-9.811 1.317 -20.639 1.00 59.09 96 LYS A N 1
ATOM 758 C CA . LYS A 1 96 ? -10.722 2.300 -21.274 1.00 59.09 96 LYS A CA 1
ATOM 759 C C . LYS A 1 96 ? -12.181 1.828 -21.397 1.00 59.09 96 LYS A C 1
ATOM 761 O O . LYS A 1 96 ? -13.079 2.643 -21.627 1.00 59.09 96 LYS A O 1
ATOM 766 N N . ARG A 1 97 ? -12.470 0.533 -21.220 1.00 57.00 97 ARG A N 1
ATOM 767 C CA . ARG A 1 97 ? -13.851 0.016 -21.265 1.00 57.00 97 ARG A CA 1
ATOM 768 C C . ARG A 1 97 ? -14.721 0.510 -20.101 1.00 57.00 97 ARG A C 1
ATOM 770 O O . ARG A 1 97 ? -15.940 0.605 -20.248 1.00 57.00 97 ARG A O 1
ATOM 777 N N . TRP A 1 98 ? -14.120 0.853 -18.961 1.00 48.84 98 TRP A N 1
ATOM 778 C CA . TRP A 1 98 ? -14.856 1.420 -17.828 1.00 48.84 98 TRP A CA 1
ATOM 779 C C . TRP A 1 98 ? -15.181 2.908 -18.016 1.00 48.84 98 TRP A C 1
ATOM 781 O O . TRP A 1 98 ? -16.261 3.328 -17.613 1.00 48.84 98 TRP A O 1
ATOM 791 N N . SER A 1 99 ? -14.338 3.689 -18.707 1.00 54.19 99 SER A N 1
ATOM 792 C CA . SER A 1 99 ? -14.644 5.102 -19.006 1.00 54.19 99 SER A CA 1
ATOM 793 C C . SER A 1 99 ? -15.702 5.264 -20.106 1.00 54.19 99 SER A C 1
ATOM 795 O O . SER A 1 99 ? -16.545 6.158 -20.043 1.00 54.19 99 SER A O 1
ATOM 797 N N . THR A 1 100 ? -15.738 4.350 -21.079 1.00 57.19 100 THR A N 1
ATOM 798 C CA . THR A 1 100 ? -16.725 4.372 -22.177 1.00 57.19 100 THR A CA 1
ATOM 799 C C . THR A 1 100 ? -18.135 3.947 -21.757 1.00 57.19 100 THR A C 1
ATOM 801 O O . THR A 1 100 ? -19.106 4.342 -22.404 1.00 57.19 100 THR A O 1
ATOM 804 N N . ARG A 1 101 ? -18.299 3.192 -20.660 1.00 52.44 101 ARG A N 1
ATOM 805 C CA . ARG A 1 101 ? -19.635 2.941 -20.079 1.00 52.44 101 ARG A CA 1
ATOM 806 C C . ARG A 1 101 ? -20.182 4.151 -19.322 1.00 52.44 101 ARG A C 1
ATOM 808 O O . ARG A 1 101 ? -21.396 4.336 -19.321 1.00 52.44 101 ARG A O 1
ATOM 815 N N . SER A 1 102 ? -19.316 4.988 -18.754 1.00 53.44 102 SER A N 1
ATOM 816 C CA . SER A 1 102 ? -19.716 6.223 -18.069 1.00 53.44 102 SER A CA 1
ATOM 817 C C . SER A 1 102 ? -20.198 7.309 -19.042 1.00 53.44 102 SER A C 1
ATOM 819 O O . SER A 1 102 ? -21.199 7.953 -18.745 1.00 53.44 102 SER A O 1
ATOM 821 N N . CYS A 1 103 ? -19.597 7.447 -20.240 1.00 52.19 103 CYS A N 1
ATOM 822 C CA . CYS A 1 103 ? -20.097 8.387 -21.272 1.00 52.19 103 CYS A CA 1
ATOM 823 C C . CYS A 1 103 ? -21.453 7.923 -21.868 1.00 52.19 103 CYS A C 1
ATOM 825 O O . CYS A 1 103 ? -22.228 8.735 -22.352 1.00 52.19 103 CYS A O 1
ATOM 827 N N . ARG A 1 104 ? -21.815 6.629 -21.766 1.00 56.12 104 ARG A N 1
ATOM 828 C CA . ARG A 1 104 ? -23.096 6.097 -22.283 1.00 56.12 104 ARG A CA 1
ATOM 829 C C . ARG A 1 104 ? -24.303 6.321 -21.350 1.00 56.12 104 ARG A C 1
ATOM 831 O O . ARG A 1 104 ? -25.432 6.068 -21.755 1.00 56.12 104 ARG A O 1
ATOM 838 N N . ARG A 1 105 ? -24.073 6.763 -20.105 1.00 56.84 105 ARG A N 1
ATOM 839 C CA . ARG A 1 105 ? -25.116 7.148 -19.128 1.00 56.84 105 ARG A CA 1
ATOM 840 C C . ARG A 1 105 ? -25.160 8.657 -18.849 1.00 56.84 105 ARG A C 1
ATOM 842 O O . ARG A 1 105 ? -25.979 9.081 -18.039 1.00 56.84 105 ARG A O 1
ATOM 849 N N . ALA A 1 106 ? -24.301 9.454 -19.484 1.00 54.50 106 ALA A N 1
ATOM 850 C CA . ALA A 1 106 ? -24.306 10.902 -19.324 1.00 54.50 106 ALA A CA 1
ATOM 851 C C . ALA A 1 106 ? -25.357 11.540 -20.260 1.00 54.50 106 ALA A C 1
ATOM 853 O O . ALA A 1 106 ? -25.388 11.196 -21.444 1.00 54.50 106 ALA A O 1
ATOM 854 N N . PRO A 1 107 ? -26.230 12.440 -19.767 1.00 53.56 107 PRO A N 1
ATOM 855 C CA . PRO A 1 107 ? -27.105 13.237 -20.623 1.00 53.56 107 PRO A CA 1
ATOM 856 C C . PRO A 1 107 ? -26.273 14.152 -21.539 1.00 53.56 107 PRO A C 1
ATOM 858 O O . PRO A 1 107 ? -25.197 14.612 -21.163 1.00 53.56 107 PRO A O 1
ATOM 861 N N . ALA A 1 108 ? -26.776 14.381 -22.753 1.00 56.97 108 ALA A N 1
ATOM 862 C CA . ALA A 1 108 ? -26.075 14.895 -23.937 1.00 56.97 108 ALA A CA 1
ATOM 863 C C . ALA A 1 108 ? -25.605 16.372 -23.892 1.00 56.97 108 ALA A C 1
ATOM 865 O O . ALA A 1 108 ? -25.582 17.038 -24.924 1.00 56.97 108 ALA A O 1
ATOM 866 N N . THR A 1 109 ? -25.249 16.915 -22.727 1.00 55.22 109 THR A N 1
ATOM 867 C CA . THR A 1 109 ? -24.975 18.354 -22.547 1.00 55.22 109 THR A CA 1
ATOM 868 C C . THR A 1 109 ? -23.544 18.697 -22.140 1.00 55.22 109 THR A C 1
ATOM 870 O O . THR A 1 109 ? -23.251 19.869 -21.925 1.00 55.22 109 THR A O 1
ATOM 873 N N . THR A 1 110 ? -22.627 17.731 -22.061 1.00 52.91 110 THR A N 1
ATOM 874 C CA . THR A 1 110 ? -21.228 18.009 -21.695 1.00 52.91 110 THR A CA 1
ATOM 875 C C . THR A 1 110 ? -20.287 17.541 -22.799 1.00 52.91 110 THR A C 1
ATOM 877 O O . THR A 1 110 ? -20.097 16.344 -22.994 1.00 52.91 110 THR A O 1
ATOM 880 N N . SER A 1 111 ? -19.679 18.495 -23.507 1.00 49.69 111 SER A N 1
ATOM 881 C CA . SER A 1 111 ? -18.699 18.329 -24.596 1.00 49.69 111 SER A CA 1
ATOM 882 C C . SER A 1 111 ? -17.322 17.826 -24.121 1.00 49.69 111 SER A C 1
ATOM 884 O O . SER A 1 111 ? -16.281 18.323 -24.545 1.00 49.69 111 SER A O 1
ATOM 886 N N . LEU A 1 112 ? -17.315 16.906 -23.154 1.00 49.59 112 LEU A N 1
ATOM 887 C CA . LEU A 1 112 ? -16.129 16.179 -22.690 1.00 49.59 112 LEU A CA 1
ATOM 888 C C . LEU A 1 112 ? -16.222 14.676 -23.031 1.00 49.59 112 LEU A C 1
ATOM 890 O O . LEU A 1 112 ? -15.627 13.826 -22.368 1.00 49.59 112 LEU A O 1
ATOM 894 N N . CYS A 1 113 ? -16.985 14.366 -24.074 1.00 44.88 113 CYS A N 1
ATOM 895 C CA . CYS A 1 113 ? -16.559 13.474 -25.141 1.00 44.88 113 CYS A CA 1
ATOM 896 C C . CYS A 1 113 ? -16.379 14.418 -26.366 1.00 44.88 113 CYS A C 1
ATOM 898 O O . CYS A 1 113 ? -15.400 14.214 -27.105 1.00 44.88 113 CYS A O 1
#

Radius of gyration: 21.32 Å; chains: 1; bounding box: 53×31×52 Å

Sequence (113 aa):
MSLLDLSRWQFAITVMFHMTFPAITVGLSIFLSVVYGLYWRTGRAVYLQMFRFWRRIFAVGFAIGVVAGAVITFQMGLNWGVYGAKTGPIIGPIIKRWSTRSCRRAPATTSLC

Foldseek 3Di:
DDPVVVLVVVLVVLVVLLVVLVVVLVVLVVVLVVLVVVCVVPVDCVSVVVSVVSVVVSVVSVVVNVVSVVVNVVSCVPVVVVVCVVCVVVVVVVVCVVVVVVVVPDPPDDPPD